Protein AF-A0A968D507-F1 (afdb_monomer_lite)

Sequence (117 aa):
IIIETGDDQNEIKPNEKTTVTLFDVNRQKVEELDLTTNEYGTFSGSFTLPSTGLTGMMQIRNESGNTSFSVEEYKRPRFEVTFQPVKGSFRLNDEVSVSGEAEAYAGANIDNAEVQF

Structure (mmCIF, N/CA/C/O backbone):
data_AF-A0A968D507-F1
#
_entry.id   AF-A0A968D507-F1
#
loop_
_atom_site.group_PDB
_atom_site.id
_atom_site.type_symbol
_atom_site.label_atom_id
_atom_site.label_alt_id
_atom_site.label_comp_id
_atom_site.label_asym_id
_atom_site.label_entity_id
_atom_site.label_seq_id
_atom_site.pdbx_PDB_ins_code
_atom_site.Cartn_x
_atom_site.Cartn_y
_atom_site.Cartn_z
_atom_site.occupancy
_atom_site.B_iso_or_equiv
_atom_site.auth_seq_id
_atom_site.auth_comp_id
_atom_site.auth_asym_id
_atom_site.auth_atom_id
_atom_site.pdbx_PDB_model_num
ATOM 1 N N . ILE A 1 1 ? 1.974 3.026 -18.005 1.00 74.19 1 ILE A N 1
ATOM 2 C CA . ILE A 1 1 ? 2.081 2.891 -19.475 1.00 74.19 1 ILE A CA 1
ATOM 3 C C . ILE A 1 1 ? 3.437 3.448 -19.849 1.00 74.19 1 ILE A C 1
ATOM 5 O O . ILE A 1 1 ? 3.763 4.520 -19.352 1.00 74.19 1 ILE A O 1
ATOM 9 N N . ILE A 1 2 ? 4.231 2.713 -20.619 1.00 77.69 2 ILE A N 1
ATOM 10 C CA . ILE A 1 2 ? 5.516 3.190 -21.122 1.00 77.69 2 ILE A CA 1
ATOM 11 C C . ILE A 1 2 ? 5.276 3.800 -22.499 1.00 77.69 2 ILE A C 1
ATOM 13 O O . ILE A 1 2 ? 4.747 3.143 -23.400 1.00 77.69 2 ILE A O 1
ATOM 17 N N . ILE A 1 3 ? 5.636 5.073 -22.613 1.00 82.12 3 ILE A N 1
ATOM 18 C CA . ILE A 1 3 ? 5.579 5.862 -23.838 1.00 82.12 3 ILE A CA 1
ATOM 19 C C . ILE A 1 3 ? 6.946 6.505 -24.056 1.00 82.12 3 ILE A C 1
ATOM 21 O O . ILE A 1 3 ? 7.604 6.891 -23.089 1.00 82.12 3 ILE A O 1
ATOM 25 N N . GLU A 1 4 ? 7.368 6.618 -25.309 1.00 75.00 4 GLU A N 1
ATOM 26 C CA . GLU A 1 4 ? 8.464 7.508 -25.689 1.00 75.00 4 GLU A CA 1
ATOM 27 C C . GLU A 1 4 ? 7.860 8.831 -26.153 1.00 75.00 4 GLU A C 1
ATOM 29 O O . GLU A 1 4 ? 6.968 8.849 -27.005 1.00 75.00 4 GLU A O 1
ATOM 34 N N . THR A 1 5 ? 8.316 9.930 -25.558 1.00 68.06 5 THR A N 1
ATOM 35 C CA . THR A 1 5 ? 7.871 11.280 -25.905 1.00 68.06 5 THR A CA 1
ATOM 36 C C . THR A 1 5 ? 8.974 11.971 -26.698 1.00 68.06 5 THR A C 1
ATOM 38 O O . THR A 1 5 ? 10.029 12.284 -26.148 1.00 68.06 5 THR A O 1
ATOM 41 N N . GLY A 1 6 ? 8.725 12.189 -27.989 1.00 66.38 6 GLY A N 1
ATOM 42 C CA . GLY A 1 6 ? 9.512 13.075 -28.852 1.00 66.38 6 GLY A CA 1
ATOM 43 C C . GLY A 1 6 ? 8.872 14.463 -28.966 1.00 66.38 6 GLY A C 1
ATOM 44 O O . GLY A 1 6 ? 7.767 14.672 -28.469 1.00 66.38 6 GLY A O 1
ATOM 45 N N . ASP A 1 7 ? 9.543 15.390 -29.660 1.00 68.56 7 ASP A N 1
ATOM 46 C CA . ASP A 1 7 ? 9.127 16.802 -29.769 1.00 68.56 7 ASP A CA 1
ATOM 47 C C . ASP A 1 7 ? 7.689 17.004 -30.304 1.00 68.56 7 ASP A C 1
ATOM 49 O O . ASP A 1 7 ? 7.073 18.008 -29.966 1.00 68.56 7 ASP A O 1
ATOM 53 N N . ASP A 1 8 ? 7.127 16.048 -31.063 1.00 65.56 8 ASP A N 1
ATOM 54 C CA . ASP A 1 8 ? 5.755 16.120 -31.610 1.00 65.56 8 ASP A CA 1
ATOM 55 C C . ASP A 1 8 ? 4.992 14.771 -31.661 1.00 65.56 8 ASP A C 1
ATOM 57 O O . ASP A 1 8 ? 3.900 14.692 -32.231 1.00 65.56 8 ASP A O 1
ATOM 61 N N . GLN A 1 9 ? 5.528 13.676 -31.099 1.00 70.62 9 GLN A N 1
ATOM 62 C CA . GLN A 1 9 ? 4.875 12.354 -31.151 1.00 70.62 9 GLN A CA 1
ATOM 63 C C . GLN A 1 9 ? 5.045 11.561 -29.851 1.00 70.62 9 GLN A C 1
ATOM 65 O O . GLN A 1 9 ? 6.126 11.524 -29.267 1.00 70.62 9 GLN A O 1
ATOM 70 N N . ASN A 1 10 ? 3.961 10.899 -29.429 1.00 79.25 10 ASN A N 1
ATOM 71 C CA . ASN A 1 10 ? 3.968 9.909 -28.354 1.00 79.25 10 ASN A CA 1
ATOM 72 C C . ASN A 1 10 ? 3.820 8.520 -28.972 1.00 79.25 10 ASN A C 1
ATOM 74 O O . ASN A 1 10 ? 2.784 8.227 -29.573 1.00 79.25 10 ASN A O 1
ATOM 78 N N . GLU A 1 11 ? 4.826 7.667 -28.801 1.00 84.88 11 GLU A N 1
ATOM 79 C CA . GLU A 1 11 ? 4.780 6.285 -29.274 1.00 84.88 11 GLU A CA 1
ATOM 80 C C . GLU A 1 11 ? 4.621 5.324 -28.092 1.00 84.88 11 GLU A C 1
ATOM 82 O O . GLU A 1 11 ? 5.334 5.413 -27.089 1.00 84.88 11 GLU A O 1
ATOM 87 N N . ILE A 1 12 ? 3.669 4.395 -28.202 1.00 88.06 12 ILE A N 1
ATOM 88 C CA . ILE A 1 12 ? 3.517 3.293 -27.247 1.00 88.06 12 ILE A CA 1
ATOM 89 C C . ILE A 1 12 ? 4.708 2.347 -27.418 1.00 88.06 12 ILE A C 1
ATOM 91 O O . ILE A 1 12 ? 5.057 2.002 -28.544 1.00 88.06 12 ILE A O 1
ATOM 95 N N . LYS A 1 13 ? 5.295 1.878 -26.311 1.00 87.81 13 LYS A N 1
ATOM 96 C CA . LYS A 1 13 ? 6.394 0.900 -26.333 1.00 87.81 13 LYS A CA 1
ATOM 97 C C . LYS A 1 13 ? 5.908 -0.508 -25.979 1.00 87.81 13 LYS A C 1
ATOM 99 O O . LYS A 1 13 ? 5.889 -0.849 -24.793 1.00 87.81 13 LYS A O 1
ATOM 104 N N . PRO A 1 14 ? 5.480 -1.327 -26.958 1.00 91.50 14 PRO A N 1
ATOM 105 C CA . PRO A 1 14 ? 5.154 -2.730 -26.732 1.00 91.50 14 PRO A CA 1
ATOM 106 C C . PRO A 1 14 ? 6.411 -3.605 -26.644 1.00 91.50 14 PRO A C 1
ATOM 108 O O . PRO A 1 14 ? 7.412 -3.320 -27.296 1.00 91.50 14 PRO A O 1
ATOM 111 N N . ASN A 1 15 ? 6.338 -4.707 -25.890 1.00 92.75 15 ASN A N 1
ATOM 112 C CA . ASN A 1 15 ? 7.435 -5.665 -25.679 1.00 92.75 15 ASN A CA 1
ATOM 113 C C . ASN A 1 15 ? 8.726 -5.055 -25.097 1.00 92.75 15 ASN A C 1
ATOM 115 O O . ASN A 1 15 ? 9.810 -5.619 -25.245 1.00 92.75 15 ASN A O 1
ATOM 119 N N . GLU A 1 16 ? 8.601 -3.925 -24.408 1.00 93.25 16 GLU A N 1
ATOM 120 C CA . GLU A 1 16 ? 9.699 -3.227 -23.753 1.00 93.25 16 GLU A CA 1
ATOM 121 C C . GLU A 1 16 ? 9.961 -3.846 -22.384 1.00 93.25 16 GLU A C 1
ATOM 123 O O . GLU A 1 16 ? 9.026 -4.093 -21.612 1.00 93.25 16 GLU A O 1
ATOM 128 N N . LYS A 1 17 ? 11.234 -4.092 -22.069 1.00 95.56 17 LYS A N 1
ATOM 129 C CA . LYS A 1 17 ? 11.631 -4.590 -20.750 1.00 95.56 17 LYS A CA 1
ATOM 130 C C . LYS A 1 17 ? 11.668 -3.438 -19.759 1.00 95.56 17 LYS A C 1
ATOM 132 O O . LYS A 1 17 ? 12.173 -2.366 -20.059 1.00 95.56 17 LYS A O 1
ATOM 137 N N . THR A 1 18 ? 11.166 -3.665 -18.555 1.00 95.38 18 THR A N 1
ATOM 138 C CA . THR A 1 18 ? 11.223 -2.671 -17.484 1.00 95.38 18 THR A CA 1
ATOM 139 C C . THR A 1 18 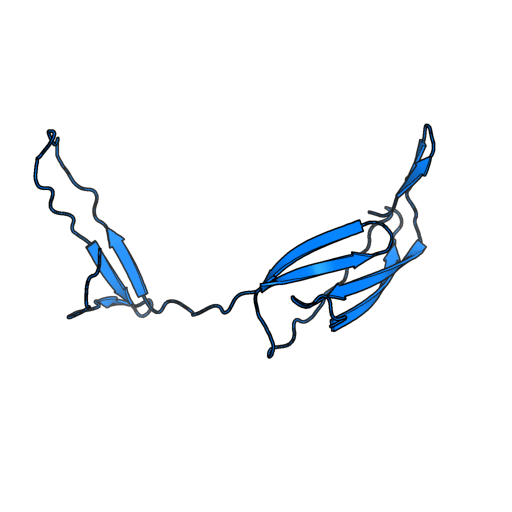? 11.439 -3.356 -16.146 1.00 95.38 18 THR A C 1
ATOM 141 O O . THR A 1 18 ? 10.818 -4.382 -15.868 1.00 95.38 18 THR A O 1
ATOM 144 N N . THR A 1 19 ? 12.297 -2.779 -15.311 1.00 97.75 19 THR A N 1
ATOM 145 C CA . THR A 1 19 ? 12.482 -3.223 -13.929 1.00 97.75 19 THR A CA 1
ATOM 146 C C . THR A 1 19 ? 11.703 -2.292 -13.010 1.00 97.75 19 THR A C 1
ATOM 148 O O . THR A 1 19 ? 11.924 -1.078 -12.984 1.00 97.75 19 THR A O 1
ATOM 151 N N . VAL A 1 20 ? 10.762 -2.862 -12.262 1.00 97.94 20 VAL A N 1
ATOM 152 C CA . VAL A 1 20 ? 9.956 -2.149 -11.271 1.00 97.94 20 VAL A CA 1
ATOM 153 C C . VAL A 1 20 ? 10.484 -2.499 -9.889 1.00 97.94 20 VAL A C 1
ATOM 155 O O . VAL A 1 20 ? 10.540 -3.669 -9.523 1.00 97.94 20 VAL A O 1
ATOM 158 N N . THR A 1 21 ? 10.850 -1.495 -9.102 1.00 98.19 21 THR A N 1
ATOM 159 C CA . THR A 1 21 ? 11.449 -1.670 -7.777 1.00 98.19 21 THR A CA 1
ATOM 160 C C . THR A 1 21 ? 10.550 -1.088 -6.694 1.00 98.19 21 THR A C 1
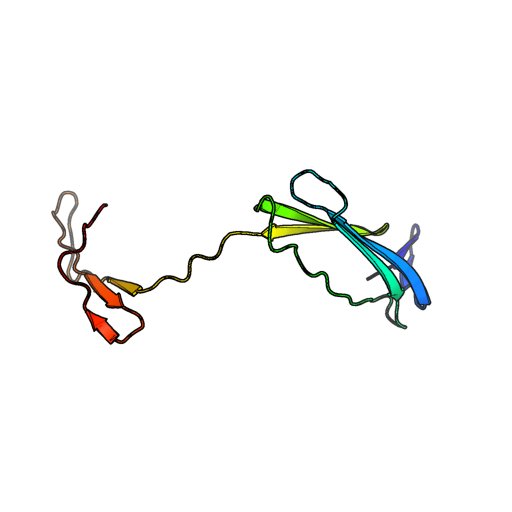ATOM 162 O O . THR A 1 21 ? 10.081 0.049 -6.806 1.00 98.19 21 THR A O 1
ATOM 165 N N . LEU A 1 22 ? 10.347 -1.858 -5.626 1.00 98.00 22 LEU A N 1
ATOM 166 C CA . LEU A 1 22 ? 9.726 -1.414 -4.384 1.00 98.00 22 LEU A CA 1
ATOM 167 C C . LEU A 1 22 ? 10.803 -0.912 -3.413 1.00 98.00 22 LEU A C 1
ATOM 169 O O . LEU A 1 22 ? 11.776 -1.612 -3.128 1.00 98.00 22 LEU A O 1
ATOM 173 N N . PHE A 1 23 ? 10.587 0.278 -2.864 1.00 97.19 23 PHE A N 1
ATOM 174 C CA . PHE A 1 23 ? 11.412 0.891 -1.833 1.00 97.19 23 PHE A CA 1
ATOM 175 C C . PHE A 1 23 ? 10.618 1.099 -0.543 1.00 97.19 23 PHE A C 1
ATOM 177 O O . PHE A 1 23 ? 9.466 1.543 -0.580 1.00 97.19 23 PHE A O 1
ATOM 184 N N . ASP A 1 24 ? 11.255 0.817 0.593 1.00 96.25 24 ASP A N 1
ATOM 185 C CA . ASP A 1 24 ? 10.689 1.065 1.918 1.00 96.25 24 ASP A CA 1
ATOM 186 C C . ASP A 1 24 ? 10.754 2.553 2.317 1.00 96.25 24 ASP A C 1
ATOM 188 O O . ASP A 1 24 ? 11.214 3.419 1.565 1.00 96.25 24 ASP A O 1
ATOM 192 N N . VAL A 1 25 ? 10.321 2.850 3.545 1.00 95.38 25 VAL A N 1
ATOM 193 C CA . VAL A 1 25 ? 10.317 4.208 4.116 1.00 95.38 25 VAL A CA 1
ATOM 194 C C . VAL A 1 25 ? 11.709 4.849 4.199 1.00 95.38 25 VAL A C 1
ATOM 196 O O . VAL A 1 25 ? 11.834 6.072 4.161 1.00 95.38 25 VAL A O 1
ATOM 199 N N . ASN A 1 26 ? 12.764 4.035 4.280 1.00 96.06 26 ASN A N 1
ATOM 200 C CA . ASN A 1 26 ? 14.158 4.470 4.324 1.00 96.06 26 ASN A CA 1
ATOM 201 C C . ASN A 1 26 ? 14.783 4.549 2.924 1.00 96.06 26 ASN A C 1
ATOM 203 O O . ASN A 1 26 ? 15.988 4.780 2.801 1.00 96.06 26 ASN A O 1
ATOM 207 N N . ARG A 1 27 ? 13.979 4.377 1.864 1.00 95.25 27 ARG A N 1
ATOM 208 C CA . ARG A 1 27 ? 14.419 4.294 0.463 1.00 95.25 27 ARG A CA 1
ATOM 209 C C . ARG A 1 27 ? 15.345 3.103 0.198 1.00 95.25 27 ARG A C 1
ATOM 211 O O . ARG A 1 27 ? 16.151 3.145 -0.731 1.00 95.25 27 ARG A O 1
ATOM 218 N N . GLN A 1 28 ? 15.242 2.048 0.999 1.00 95.75 28 GLN A N 1
ATOM 219 C CA . GLN A 1 28 ? 15.963 0.799 0.788 1.00 95.75 28 GLN A CA 1
ATOM 220 C C . GLN A 1 28 ? 15.170 -0.092 -0.165 1.00 95.75 28 GLN A C 1
ATOM 222 O O . GLN A 1 28 ? 13.945 -0.170 -0.079 1.00 95.75 28 GLN A O 1
ATOM 227 N N . LYS A 1 29 ? 15.869 -0.753 -1.094 1.00 96.19 29 LYS A N 1
ATOM 228 C CA . LYS A 1 29 ? 15.252 -1.702 -2.026 1.00 96.19 29 LYS A CA 1
ATOM 229 C C . LYS A 1 29 ? 14.708 -2.898 -1.243 1.00 96.19 29 LYS A C 1
ATOM 231 O O . LYS A 1 29 ? 15.481 -3.587 -0.582 1.00 96.19 29 LYS A O 1
ATOM 236 N N . VAL A 1 30 ? 13.405 -3.142 -1.358 1.00 95.69 30 VAL A N 1
ATOM 237 C CA . VAL A 1 30 ? 12.719 -4.294 -0.754 1.00 95.69 30 VAL A CA 1
ATOM 238 C C . VAL A 1 30 ? 12.690 -5.458 -1.737 1.00 95.69 30 VAL A C 1
ATOM 240 O O . VAL A 1 30 ? 13.111 -6.560 -1.405 1.00 95.69 30 VAL A O 1
ATOM 243 N N . GLU A 1 31 ? 12.219 -5.203 -2.957 1.00 96.44 31 GLU A N 1
ATOM 244 C CA . GLU A 1 31 ? 12.017 -6.213 -3.997 1.00 96.44 31 GLU A CA 1
ATOM 245 C C . GLU A 1 31 ? 12.052 -5.546 -5.382 1.00 96.44 31 GLU A C 1
ATOM 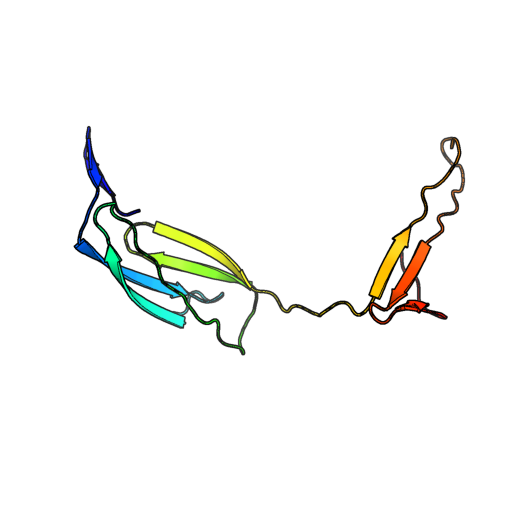247 O O . GLU A 1 31 ? 11.799 -4.343 -5.509 1.00 96.44 31 GLU A O 1
ATOM 252 N N . GLU A 1 32 ? 12.374 -6.311 -6.425 1.00 97.50 32 GLU A N 1
ATOM 253 C CA . GLU A 1 32 ? 12.309 -5.866 -7.819 1.00 97.50 32 GLU A CA 1
ATOM 254 C C . GLU A 1 32 ? 11.659 -6.923 -8.712 1.00 97.50 32 GLU A C 1
ATOM 256 O O . GLU A 1 32 ? 11.777 -8.120 -8.457 1.00 97.50 32 GLU A O 1
ATOM 261 N N . LEU A 1 33 ? 10.973 -6.465 -9.757 1.00 97.88 33 LEU A N 1
ATOM 262 C CA . LEU A 1 33 ? 10.325 -7.300 -10.758 1.00 97.88 33 LEU A CA 1
ATOM 263 C C . LEU A 1 33 ? 10.769 -6.864 -12.149 1.00 97.88 33 LEU A C 1
ATOM 265 O O . LEU A 1 33 ? 10.561 -5.711 -12.532 1.00 97.88 33 LEU A O 1
ATOM 269 N N . ASP A 1 34 ? 11.304 -7.806 -12.918 1.00 97.81 34 ASP A N 1
ATOM 270 C CA . ASP A 1 34 ? 11.547 -7.623 -14.344 1.00 97.81 34 ASP A CA 1
ATOM 271 C C . ASP A 1 34 ? 10.278 -7.985 -15.120 1.00 97.81 34 ASP A C 1
ATOM 273 O O . ASP A 1 34 ? 9.814 -9.128 -15.103 1.00 97.81 34 ASP A O 1
ATOM 277 N N . LEU A 1 35 ? 9.698 -6.994 -15.791 1.00 96.69 35 LEU A N 1
ATOM 278 C CA . LEU A 1 35 ? 8.444 -7.104 -16.526 1.00 96.69 35 LEU A CA 1
ATOM 279 C C . LEU A 1 35 ? 8.643 -6.736 -17.997 1.00 96.69 35 LEU A C 1
ATOM 281 O O . LEU A 1 35 ? 9.651 -6.157 -18.403 1.00 96.69 35 LEU A O 1
ATOM 285 N N . THR A 1 36 ? 7.660 -7.086 -18.818 1.00 96.44 36 THR A N 1
ATOM 286 C CA . THR A 1 36 ? 7.623 -6.730 -20.239 1.00 96.44 36 THR A CA 1
ATOM 287 C C . THR A 1 36 ? 6.264 -6.131 -20.570 1.00 96.44 36 THR A C 1
ATOM 289 O O . THR A 1 36 ? 5.237 -6.648 -20.122 1.00 96.44 36 THR A O 1
ATOM 292 N N . THR A 1 37 ? 6.243 -5.022 -21.307 1.00 95.44 37 THR A N 1
ATOM 293 C CA . THR A 1 37 ? 4.990 -4.369 -21.699 1.00 95.44 37 THR A CA 1
ATOM 294 C C . THR A 1 37 ? 4.219 -5.182 -22.738 1.00 95.44 37 THR A C 1
ATOM 296 O O . THR A 1 37 ? 4.798 -5.816 -23.619 1.00 95.44 37 THR A O 1
ATOM 299 N N . ASN A 1 38 ? 2.890 -5.132 -22.668 1.00 93.56 38 ASN A N 1
ATOM 300 C CA . ASN A 1 38 ? 2.011 -5.681 -23.699 1.00 93.56 38 ASN A CA 1
ATOM 301 C C . ASN A 1 38 ? 1.903 -4.751 -24.923 1.00 93.56 38 ASN A C 1
ATOM 303 O O . ASN A 1 38 ? 2.513 -3.685 -24.968 1.00 93.56 38 ASN A O 1
ATOM 307 N N . GLU A 1 39 ? 1.068 -5.127 -25.894 1.00 92.25 39 GLU A N 1
ATOM 308 C CA . GLU A 1 39 ? 0.818 -4.376 -27.139 1.00 92.25 39 GLU A CA 1
ATOM 309 C C . GLU A 1 39 ? 0.355 -2.922 -26.921 1.00 92.25 39 GLU A C 1
ATOM 311 O O . GLU A 1 39 ? 0.475 -2.091 -27.816 1.00 92.25 39 GLU A O 1
ATOM 316 N N . TYR A 1 40 ? -0.122 -2.593 -25.717 1.00 90.81 40 TYR A N 1
ATOM 317 C CA . TYR A 1 40 ? -0.580 -1.260 -25.324 1.00 90.81 40 TYR A CA 1
ATOM 318 C C . TYR A 1 40 ? 0.424 -0.514 -24.426 1.00 90.81 40 TYR A C 1
ATOM 320 O O . TYR A 1 40 ? 0.076 0.496 -23.814 1.00 90.81 40 TYR A O 1
ATOM 328 N N . GLY A 1 41 ? 1.662 -1.007 -24.289 1.00 90.12 41 GLY A N 1
ATOM 329 C CA . GLY A 1 41 ? 2.693 -0.378 -23.453 1.00 90.12 41 GLY A CA 1
ATOM 330 C C . GLY A 1 41 ? 2.413 -0.490 -21.953 1.00 90.12 41 GLY A C 1
ATOM 331 O O . GLY A 1 41 ? 2.923 0.297 -21.153 1.00 90.12 41 GLY A O 1
ATOM 332 N N . THR A 1 42 ? 1.562 -1.429 -21.539 1.00 92.69 42 THR A N 1
ATOM 333 C CA . THR A 1 42 ? 1.180 -1.621 -20.132 1.00 92.69 42 THR A CA 1
ATOM 334 C C . THR A 1 42 ? 1.799 -2.892 -19.565 1.00 92.69 42 THR A C 1
ATOM 336 O O . THR A 1 42 ? 2.060 -3.839 -20.298 1.00 92.69 42 THR A O 1
ATOM 339 N N . PHE A 1 43 ? 2.033 -2.915 -18.258 1.00 94.75 43 PHE A N 1
ATOM 340 C CA . PHE A 1 43 ? 2.513 -4.080 -17.522 1.00 94.75 43 PHE A CA 1
ATOM 341 C C . PHE A 1 43 ? 1.744 -4.184 -16.204 1.00 94.75 43 PHE A C 1
ATOM 343 O O . PHE A 1 43 ? 1.177 -3.200 -15.723 1.00 94.75 43 PHE A O 1
ATOM 350 N N . SER A 1 44 ? 1.745 -5.370 -15.607 1.00 95.19 44 SER A N 1
ATOM 351 C CA . SER A 1 44 ? 1.140 -5.630 -14.303 1.00 95.19 44 SER A CA 1
ATOM 352 C C . SER A 1 44 ? 2.048 -6.537 -13.487 1.00 95.19 44 SER A C 1
ATOM 354 O O . SER A 1 44 ? 2.638 -7.466 -14.033 1.00 95.19 44 SER A O 1
ATOM 356 N N . GLY A 1 45 ? 2.118 -6.290 -12.186 1.00 94.12 45 GLY A N 1
ATOM 357 C CA . GLY A 1 45 ? 2.872 -7.092 -11.232 1.00 94.12 45 GLY A CA 1
ATOM 358 C C . GLY A 1 45 ? 2.336 -6.878 -9.822 1.00 94.12 45 GLY A C 1
ATOM 359 O O . GLY A 1 45 ? 1.455 -6.043 -9.603 1.00 94.12 45 GLY A O 1
ATOM 360 N N . SER A 1 46 ? 2.864 -7.634 -8.868 1.00 96.50 46 SER A N 1
ATOM 361 C CA . SER A 1 46 ? 2.459 -7.571 -7.466 1.00 96.50 46 SER A CA 1
ATOM 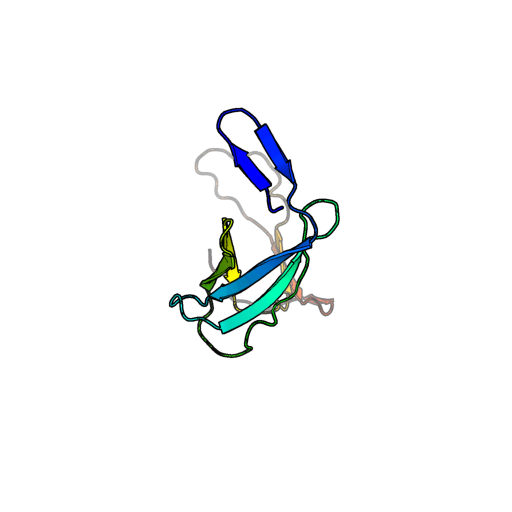362 C C . SER A 1 46 ? 3.675 -7.711 -6.568 1.00 96.50 46 SER A C 1
ATOM 364 O O . SER A 1 46 ? 4.476 -8.617 -6.774 1.00 96.50 46 SER A O 1
ATOM 366 N N . PHE A 1 47 ? 3.757 -6.864 -5.549 1.00 95.88 47 PHE A N 1
ATOM 367 C CA . PHE A 1 47 ? 4.743 -6.975 -4.480 1.00 95.88 47 PHE A CA 1
ATOM 368 C C . PHE A 1 47 ? 4.071 -7.507 -3.221 1.00 95.88 47 PHE A C 1
ATOM 370 O O . PHE A 1 47 ? 2.926 -7.144 -2.933 1.00 95.88 47 PHE A O 1
ATOM 377 N N . THR A 1 48 ? 4.787 -8.323 -2.453 1.00 92.94 48 THR A N 1
ATOM 378 C CA . THR A 1 48 ? 4.344 -8.705 -1.107 1.00 92.94 48 THR A CA 1
ATOM 379 C C . THR A 1 48 ? 5.134 -7.896 -0.096 1.00 92.94 48 THR A C 1
ATOM 381 O O . THR A 1 48 ? 6.346 -8.050 0.022 1.00 92.94 48 THR A O 1
ATOM 384 N N . LEU A 1 49 ? 4.451 -7.019 0.640 1.00 91.94 49 LEU A N 1
ATOM 385 C CA . LEU A 1 49 ? 5.109 -6.233 1.678 1.00 91.94 49 LEU A CA 1
ATOM 386 C C . LEU A 1 49 ? 5.612 -7.155 2.801 1.00 91.94 49 LEU A C 1
ATOM 388 O O . LEU A 1 49 ? 4.872 -8.049 3.226 1.00 91.94 49 LEU A O 1
ATOM 392 N N . PRO A 1 50 ? 6.837 -6.943 3.315 1.00 86.00 50 PRO A N 1
ATOM 393 C CA . PRO A 1 50 ? 7.331 -7.701 4.453 1.00 86.00 50 PRO A CA 1
ATOM 394 C C . PRO A 1 50 ? 6.446 -7.452 5.682 1.00 86.00 50 PRO A C 1
ATOM 396 O O . PRO A 1 50 ? 6.044 -6.325 5.962 1.00 86.00 50 PRO A O 1
ATOM 399 N N . SER A 1 51 ? 6.165 -8.508 6.451 1.00 84.56 51 SER A N 1
ATOM 400 C CA . SER A 1 51 ? 5.320 -8.441 7.657 1.00 84.56 51 SER A CA 1
ATOM 401 C C . SER A 1 51 ? 6.023 -7.834 8.878 1.00 84.56 51 SER A C 1
ATOM 403 O O . SER A 1 51 ? 5.449 -7.777 9.961 1.00 84.56 51 SER A O 1
ATOM 405 N N . THR A 1 52 ? 7.285 -7.439 8.728 1.00 82.69 52 THR A N 1
ATOM 406 C CA . THR A 1 52 ? 8.124 -6.828 9.762 1.00 82.69 52 THR A CA 1
ATOM 407 C C . THR A 1 52 ? 8.862 -5.643 9.160 1.00 82.69 52 THR A C 1
ATOM 409 O O . THR A 1 52 ? 9.313 -5.730 8.020 1.00 82.69 52 THR A O 1
ATOM 412 N N . GLY A 1 53 ? 9.060 -4.580 9.935 1.00 83.56 53 GLY A N 1
ATOM 413 C CA . GLY A 1 53 ? 9.776 -3.387 9.490 1.00 83.56 53 GLY A CA 1
ATOM 414 C C . GLY A 1 53 ? 9.010 -2.117 9.827 1.00 83.56 53 GLY A C 1
ATOM 415 O O . GLY A 1 53 ? 8.024 -2.150 10.560 1.00 83.56 53 GLY A O 1
ATOM 416 N N . LEU A 1 54 ? 9.488 -0.989 9.311 1.00 90.31 54 LEU A N 1
ATOM 417 C CA . LEU A 1 54 ? 8.830 0.296 9.511 1.00 90.31 54 LEU A CA 1
ATOM 418 C C . LEU A 1 54 ? 7.645 0.447 8.553 1.00 90.31 54 LEU A C 1
ATOM 420 O O . LEU A 1 54 ? 7.783 0.302 7.338 1.00 90.31 54 LEU A O 1
ATOM 424 N N . THR A 1 55 ? 6.493 0.796 9.115 1.00 93.62 55 THR A N 1
ATOM 425 C CA . THR A 1 55 ? 5.329 1.285 8.375 1.00 93.62 55 THR A CA 1
ATOM 426 C C . THR A 1 55 ? 5.505 2.764 8.030 1.00 93.62 55 THR A C 1
ATOM 428 O O . THR A 1 55 ? 6.179 3.505 8.747 1.00 93.62 55 THR A O 1
ATOM 431 N N . GLY A 1 56 ? 4.890 3.214 6.943 1.00 94.56 56 GLY A N 1
ATOM 432 C CA . GLY A 1 56 ? 4.926 4.602 6.497 1.00 94.56 56 GLY A CA 1
ATOM 433 C C . GLY A 1 56 ? 4.842 4.727 4.979 1.00 94.56 56 GLY A C 1
ATOM 434 O O . GLY A 1 56 ? 4.367 3.827 4.289 1.00 94.56 56 GLY A O 1
ATOM 435 N N . MET A 1 57 ? 5.306 5.864 4.462 1.00 97.38 57 MET A N 1
ATOM 436 C CA . MET A 1 57 ? 5.325 6.171 3.031 1.00 97.38 57 MET A CA 1
ATOM 437 C C . MET A 1 57 ? 6.366 5.306 2.301 1.00 97.38 57 MET A C 1
ATOM 439 O O . MET A 1 57 ? 7.566 5.511 2.465 1.00 97.38 57 MET A O 1
ATOM 443 N N . MET A 1 58 ? 5.904 4.377 1.468 1.00 97.56 58 MET A N 1
ATOM 444 C CA . MET A 1 58 ? 6.722 3.552 0.573 1.00 97.56 58 MET A CA 1
ATOM 445 C C . MET A 1 58 ? 6.604 4.035 -0.878 1.00 97.56 58 MET A C 1
ATOM 447 O O . MET A 1 58 ? 5.744 4.860 -1.210 1.00 97.56 58 MET A O 1
ATOM 451 N N . GLN A 1 59 ? 7.482 3.549 -1.759 1.00 97.75 59 GLN A N 1
ATOM 452 C CA . GLN A 1 59 ? 7.521 3.970 -3.162 1.00 97.75 59 GLN A CA 1
ATOM 453 C C . GLN A 1 59 ? 7.729 2.789 -4.111 1.00 97.75 59 GLN A C 1
ATOM 455 O O . GLN A 1 59 ? 8.606 1.961 -3.898 1.00 97.75 59 GLN A O 1
ATOM 460 N N . ILE A 1 60 ? 6.971 2.761 -5.206 1.00 97.94 60 ILE A N 1
ATOM 461 C CA . ILE A 1 60 ? 7.247 1.925 -6.380 1.00 97.94 60 ILE A CA 1
ATOM 462 C C . ILE A 1 60 ? 7.820 2.822 -7.476 1.00 97.94 60 ILE A C 1
ATOM 464 O O . ILE A 1 60 ? 7.312 3.921 -7.715 1.00 97.94 60 ILE A O 1
ATOM 468 N N . ARG A 1 61 ? 8.880 2.371 -8.148 1.00 96.56 61 ARG A N 1
ATOM 469 C CA . ARG A 1 61 ? 9.551 3.122 -9.216 1.00 96.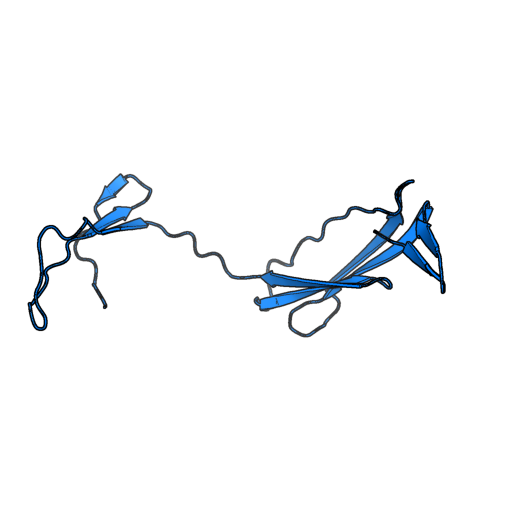56 61 ARG A CA 1
ATOM 470 C C . ARG A 1 61 ? 9.986 2.208 -10.354 1.00 96.56 61 ARG A C 1
ATOM 472 O O . ARG A 1 61 ? 10.416 1.089 -10.110 1.00 96.56 61 ARG A O 1
ATOM 479 N N . ASN A 1 62 ? 9.941 2.729 -11.572 1.00 94.94 62 ASN A N 1
ATOM 480 C CA . ASN A 1 62 ? 10.705 2.230 -12.709 1.00 94.94 62 ASN A CA 1
ATOM 481 C C . ASN A 1 62 ? 11.399 3.410 -13.417 1.00 94.94 62 ASN A C 1
ATOM 483 O O . ASN A 1 62 ? 11.362 4.547 -12.940 1.00 94.94 62 ASN A O 1
ATOM 487 N N . GLU A 1 63 ? 12.033 3.155 -14.556 1.00 90.38 63 GLU A N 1
ATOM 488 C CA . GLU A 1 63 ? 12.720 4.186 -15.348 1.00 90.38 63 GLU A CA 1
ATOM 489 C C . GLU A 1 63 ? 11.772 5.273 -15.880 1.00 90.38 63 GLU A C 1
ATOM 491 O O . GLU A 1 63 ? 12.173 6.421 -16.050 1.00 90.38 63 GLU A O 1
ATOM 496 N N . SER A 1 64 ? 10.499 4.933 -16.097 1.00 89.06 64 SER A N 1
ATOM 497 C CA . SER A 1 64 ? 9.490 5.842 -16.651 1.00 89.06 64 SER A CA 1
ATOM 498 C C . SER A 1 64 ? 8.747 6.669 -15.596 1.00 89.06 64 SER A C 1
ATOM 500 O O . SER A 1 64 ? 8.000 7.576 -15.956 1.00 89.06 64 SER A O 1
ATOM 502 N N . GLY A 1 65 ? 8.889 6.366 -14.300 1.00 92.00 65 GLY A N 1
ATOM 503 C CA . GLY A 1 65 ? 8.174 7.096 -13.257 1.00 92.00 65 GLY A CA 1
ATOM 504 C C . GLY A 1 65 ? 8.159 6.429 -11.886 1.00 92.00 65 GLY A C 1
ATOM 505 O O . GLY A 1 65 ? 8.794 5.408 -11.632 1.00 92.00 65 GLY A O 1
ATOM 506 N N . ASN A 1 66 ? 7.425 7.041 -10.959 1.00 95.25 66 ASN A N 1
ATOM 507 C CA . ASN A 1 66 ? 7.253 6.522 -9.608 1.00 95.25 66 ASN A CA 1
ATOM 508 C C . ASN A 1 66 ? 5.874 6.864 -9.039 1.00 95.25 66 ASN A C 1
ATOM 510 O O . ASN A 1 66 ? 5.218 7.799 -9.490 1.00 95.25 66 ASN A O 1
ATOM 514 N N . THR A 1 67 ? 5.462 6.102 -8.031 1.00 97.00 67 THR A N 1
ATOM 515 C CA . THR A 1 67 ? 4.276 6.372 -7.221 1.00 97.00 67 THR A CA 1
ATOM 516 C C . THR A 1 67 ? 4.549 6.009 -5.769 1.00 97.00 67 THR A C 1
ATOM 518 O O . THR A 1 67 ? 5.325 5.093 -5.484 1.00 97.00 67 THR A O 1
ATOM 521 N N . SER A 1 68 ? 3.914 6.723 -4.848 1.00 97.44 68 SER A N 1
ATOM 522 C CA . SER A 1 68 ? 4.072 6.522 -3.412 1.00 97.44 68 SER A CA 1
ATOM 523 C C . SER A 1 68 ? 2.749 6.097 -2.786 1.00 97.44 68 SER A C 1
ATOM 525 O O . SER A 1 68 ? 1.684 6.553 -3.195 1.00 97.44 68 SER A O 1
ATOM 527 N N . PHE A 1 69 ? 2.819 5.224 -1.785 1.00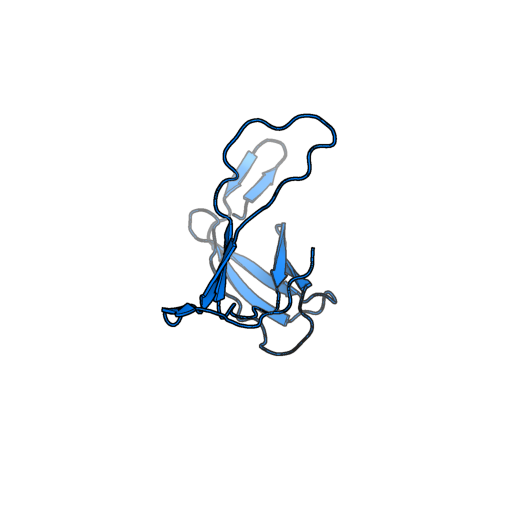 97.00 69 PHE A N 1
ATOM 528 C CA . PHE A 1 69 ? 1.664 4.725 -1.038 1.00 97.00 69 PHE A CA 1
ATOM 529 C C . PHE A 1 69 ? 2.013 4.538 0.445 1.00 97.00 69 PHE A C 1
ATOM 531 O O . PHE A 1 69 ? 3.169 4.281 0.783 1.00 97.00 69 PHE A O 1
ATOM 538 N N . SER A 1 70 ? 1.035 4.705 1.334 1.00 95.56 70 SER A N 1
ATOM 539 C CA . SER A 1 70 ? 1.233 4.521 2.776 1.00 95.56 70 SER A CA 1
ATOM 540 C C . SER A 1 70 ? 0.933 3.087 3.187 1.00 95.56 70 SER A C 1
ATOM 542 O O . SER A 1 70 ? -0.060 2.499 2.760 1.00 95.56 70 SER A O 1
ATOM 544 N N . VAL A 1 71 ? 1.786 2.546 4.047 1.00 93.94 71 VAL A N 1
ATOM 545 C CA . VAL A 1 71 ? 1.595 1.266 4.728 1.00 93.94 71 VAL A CA 1
ATOM 546 C C . VAL A 1 71 ? 1.426 1.565 6.204 1.00 93.94 71 VAL A C 1
ATOM 548 O O . VAL A 1 71 ? 2.260 2.262 6.772 1.00 93.94 71 VAL A O 1
ATOM 551 N N . GLU A 1 72 ? 0.371 1.052 6.824 1.00 90.50 72 GLU A N 1
ATOM 552 C CA . GLU A 1 72 ? 0.025 1.328 8.219 1.00 90.50 72 GLU A CA 1
ATOM 553 C C . GLU A 1 72 ? -0.382 0.037 8.935 1.00 90.50 72 GLU A C 1
ATOM 555 O O . GLU A 1 72 ? -0.861 -0.915 8.312 1.00 90.50 72 GLU A O 1
ATOM 560 N N . GLU A 1 73 ? -0.212 0.001 10.257 1.00 84.25 73 GLU A N 1
ATOM 561 C CA . GLU A 1 73 ? -0.715 -1.106 11.066 1.00 84.25 73 GLU A CA 1
ATOM 562 C C . GLU A 1 73 ? -2.236 -1.014 11.201 1.00 84.25 73 GLU A C 1
ATOM 564 O O . GLU A 1 73 ? -2.779 -0.165 11.912 1.00 84.25 73 GLU A O 1
ATOM 569 N N . TYR A 1 74 ? -2.943 -1.937 10.555 1.00 80.56 74 TYR A N 1
ATOM 570 C CA . TYR A 1 74 ? -4.379 -2.052 10.744 1.00 80.56 74 TYR A CA 1
ATOM 571 C C . TYR A 1 74 ? -4.691 -2.718 12.088 1.00 80.56 74 TYR A C 1
ATOM 573 O O . TYR A 1 74 ? -4.634 -3.942 12.239 1.00 80.56 74 TYR A O 1
ATOM 581 N N . LYS A 1 75 ? -5.101 -1.914 13.069 1.00 77.12 75 LYS A N 1
ATOM 582 C CA . LYS A 1 75 ? -5.821 -2.427 14.237 1.00 77.12 75 LYS A CA 1
ATOM 583 C C . LYS A 1 75 ? -7.271 -2.625 13.840 1.00 77.12 75 LYS A C 1
ATOM 585 O O . LYS A 1 75 ? -8.000 -1.650 13.700 1.00 77.12 75 LYS A O 1
ATOM 590 N N . ARG A 1 76 ? -7.694 -3.883 13.687 1.00 80.44 76 ARG A N 1
ATOM 591 C CA . ARG A 1 76 ? -9.106 -4.216 13.468 1.00 80.44 76 ARG A CA 1
ATOM 592 C C . ARG A 1 76 ? -9.931 -3.624 14.617 1.00 80.44 76 ARG A C 1
ATOM 594 O O . ARG A 1 76 ? -9.774 -4.106 15.746 1.00 80.44 76 ARG A O 1
ATOM 601 N N . PRO A 1 77 ? -10.783 -2.607 14.371 1.00 80.94 77 PRO A N 1
ATOM 602 C CA . PRO A 1 77 ? -11.673 -2.111 15.403 1.00 80.94 77 PRO A CA 1
ATOM 603 C C . PRO A 1 77 ? -12.547 -3.272 15.865 1.00 80.94 77 PRO A C 1
ATOM 605 O O . PRO A 1 77 ? -12.867 -4.179 15.094 1.00 80.94 77 PRO A O 1
ATOM 608 N N . ARG A 1 78 ? -12.863 -3.303 17.153 1.00 88.44 78 ARG A N 1
ATOM 609 C CA . ARG A 1 78 ? -13.697 -4.367 17.732 1.00 88.44 78 ARG A CA 1
ATOM 610 C C . ARG A 1 78 ? -15.136 -3.910 17.934 1.00 88.44 78 ARG A C 1
ATOM 612 O O . ARG A 1 78 ? -15.955 -4.711 18.374 1.00 88.44 78 ARG A O 1
ATOM 619 N N . PHE A 1 79 ? -15.404 -2.645 17.637 1.00 91.88 79 PHE A N 1
ATOM 620 C CA . PHE A 1 79 ? -16.647 -1.958 17.906 1.00 91.88 79 PHE A CA 1
ATOM 621 C C . PHE A 1 79 ? -16.789 -0.736 17.014 1.00 91.88 79 PHE A C 1
ATOM 623 O O . PHE A 1 79 ? -15.799 -0.233 16.476 1.00 91.88 79 PHE A O 1
ATOM 630 N N . GLU A 1 80 ? -18.015 -0.258 16.909 1.00 91.31 80 GLU A N 1
ATOM 631 C CA . GLU A 1 80 ? -18.365 1.009 16.294 1.00 91.31 80 GLU A CA 1
ATOM 632 C C . GLU A 1 80 ? -19.064 1.912 17.305 1.00 91.31 80 GLU A C 1
ATOM 634 O O . GLU A 1 80 ? -19.656 1.440 18.275 1.00 91.31 80 GLU A O 1
ATOM 639 N N . VAL A 1 81 ? -18.952 3.222 17.084 1.00 92.50 81 VAL A N 1
ATOM 640 C CA . VAL A 1 81 ? -19.660 4.240 17.860 1.00 92.50 81 VAL A CA 1
ATOM 641 C C . VAL A 1 81 ? -20.508 5.041 16.894 1.00 92.50 81 VAL A C 1
ATOM 643 O O . VAL A 1 81 ? -19.999 5.562 15.900 1.00 92.50 81 VAL A O 1
ATOM 646 N N . THR A 1 82 ? -21.794 5.152 17.189 1.00 92.62 82 THR A N 1
ATOM 647 C CA . THR A 1 82 ? -22.727 5.976 16.425 1.00 92.62 82 THR A CA 1
ATOM 648 C C . THR A 1 82 ? -23.295 7.060 17.324 1.00 92.62 82 THR A C 1
ATOM 650 O O . THR A 1 82 ? -23.564 6.826 18.496 1.00 92.62 82 THR A O 1
ATOM 653 N N . PHE A 1 83 ? -23.458 8.267 16.788 1.00 92.12 83 PHE A N 1
ATOM 654 C CA . PHE A 1 83 ? -24.088 9.372 17.505 1.00 92.12 83 PHE A CA 1
ATOM 655 C C . PHE A 1 83 ? -25.494 9.585 16.968 1.00 92.12 83 PHE A C 1
ATOM 657 O O . PHE A 1 83 ? -25.689 9.692 15.752 1.00 92.12 83 PHE A O 1
ATOM 664 N N . GLN A 1 84 ? -26.481 9.677 17.858 1.00 89.56 84 GLN A N 1
ATOM 665 C CA . GLN A 1 84 ? -27.821 10.042 17.423 1.00 89.56 84 GLN A CA 1
ATOM 666 C C . GLN A 1 84 ? -27.846 11.529 17.034 1.00 89.56 84 GLN A C 1
ATOM 668 O O . GLN A 1 84 ? -27.245 12.361 17.720 1.00 89.56 84 GLN A O 1
ATOM 673 N N . PRO A 1 85 ? -28.563 11.902 15.956 1.00 87.69 85 PRO A N 1
ATOM 674 C CA . PRO A 1 85 ? -28.710 13.299 15.578 1.00 87.69 85 PRO A CA 1
ATOM 675 C C . PRO A 1 85 ? -29.274 14.125 16.732 1.00 87.69 85 PRO A C 1
ATOM 677 O O . PRO A 1 85 ? -30.330 13.800 17.286 1.00 87.69 85 PRO A O 1
ATOM 680 N N . VAL A 1 86 ? -28.601 15.227 17.051 1.00 88.06 86 VAL A N 1
ATOM 681 C CA . VAL A 1 86 ? -29.096 16.180 18.039 1.00 88.06 86 VAL A CA 1
ATOM 682 C C . VAL A 1 86 ? -30.340 16.867 17.466 1.00 88.06 86 VAL A C 1
ATOM 684 O O . VAL A 1 86 ? -30.285 17.516 16.421 1.00 88.06 86 VAL A O 1
ATOM 687 N N . LYS A 1 87 ? -31.486 16.708 18.132 1.00 84.00 87 LYS A N 1
ATOM 688 C CA . LYS A 1 87 ? -32.767 17.287 17.701 1.00 84.00 87 LYS A CA 1
ATOM 689 C C . LYS A 1 87 ? -33.003 18.628 18.391 1.00 84.00 87 LYS A C 1
ATOM 691 O O . LYS A 1 87 ? -32.894 18.713 19.609 1.00 84.00 87 LYS A O 1
ATOM 696 N N . GLY A 1 88 ? -33.403 19.644 17.628 1.00 83.56 88 GLY A N 1
ATOM 697 C CA . GLY A 1 88 ? -33.802 20.949 18.163 1.00 83.56 88 GLY A CA 1
ATOM 698 C C . GLY A 1 88 ? -33.200 22.127 17.401 1.00 83.56 88 GLY A C 1
ATOM 699 O O . GLY A 1 88 ? -32.606 21.967 16.338 1.00 83.56 88 GLY A O 1
ATOM 700 N N . SER A 1 89 ? -33.383 23.328 17.945 1.00 84.00 89 SER A N 1
ATOM 701 C CA . SER A 1 89 ? -32.715 24.548 17.491 1.00 84.00 89 SER A CA 1
ATOM 702 C C . SER A 1 89 ? -31.960 25.140 18.669 1.00 84.00 89 SER A C 1
ATOM 704 O O . SER A 1 89 ? -32.556 25.354 19.722 1.00 84.00 89 SER A O 1
ATOM 706 N N . PHE A 1 90 ? -30.671 25.396 18.475 1.00 88.69 90 PHE A N 1
ATOM 707 C CA . PHE A 1 90 ? -29.765 25.868 19.518 1.00 88.69 90 PHE A CA 1
ATOM 708 C C . PHE A 1 90 ? -29.356 27.311 19.244 1.00 88.69 90 PHE A C 1
ATOM 710 O O . PHE A 1 90 ? -29.199 27.725 18.091 1.00 88.69 90 PHE A O 1
ATOM 717 N N . ARG A 1 91 ? -29.206 28.088 20.310 1.00 91.19 91 ARG A N 1
ATOM 718 C CA . ARG A 1 91 ? -28.672 29.447 20.298 1.00 91.19 91 ARG A CA 1
ATOM 719 C C . ARG A 1 91 ? -27.211 29.429 20.725 1.00 91.19 91 ARG A C 1
ATOM 721 O O . ARG A 1 91 ? -26.697 28.462 21.280 1.00 91.19 91 ARG A O 1
ATOM 728 N N . LEU A 1 92 ? -26.528 30.531 20.441 1.00 88.75 92 LEU A N 1
ATOM 729 C CA . LEU A 1 92 ? -25.160 30.722 20.895 1.00 88.75 92 LEU A CA 1
ATOM 730 C C . LEU A 1 92 ? -25.109 30.668 22.430 1.00 88.75 92 LEU A C 1
ATOM 732 O O . LEU A 1 92 ? -25.868 31.381 23.087 1.00 88.75 92 LEU A O 1
ATOM 736 N N . ASN A 1 93 ? -24.165 29.884 22.959 1.00 92.00 93 ASN A N 1
ATOM 737 C CA . ASN A 1 93 ? -23.972 29.579 24.384 1.00 92.00 93 ASN A CA 1
ATOM 738 C C . ASN A 1 93 ? -24.987 28.601 25.003 1.00 92.00 93 ASN A C 1
ATOM 740 O O . ASN A 1 93 ? -24.999 28.459 26.224 1.00 92.00 93 ASN A O 1
ATOM 744 N N . ASP A 1 94 ? -25.798 27.914 24.195 1.00 91.50 94 ASP A N 1
ATOM 745 C CA . ASP A 1 94 ? -26.596 26.795 24.697 1.00 91.50 94 ASP A CA 1
ATOM 746 C C . ASP A 1 94 ? -25.702 25.581 24.984 1.00 91.50 94 ASP A C 1
ATOM 748 O O . ASP A 1 94 ? -24.784 25.259 24.225 1.00 91.50 94 ASP A O 1
ATOM 752 N N . GLU A 1 95 ? -26.010 24.878 26.070 1.00 89.44 95 GLU A N 1
ATOM 753 C CA . GLU A 1 95 ? -25.441 23.565 26.351 1.00 89.44 95 GLU A CA 1
ATOM 754 C C . GLU A 1 95 ? -26.218 22.500 25.569 1.00 89.44 95 GLU A C 1
ATOM 756 O O . GLU A 1 95 ? -27.452 22.463 25.590 1.00 89.44 95 GLU A O 1
ATOM 761 N N . VAL A 1 96 ? -25.495 21.636 24.857 1.00 89.25 96 VAL A N 1
ATOM 762 C CA . VAL A 1 96 ? -26.080 20.613 23.989 1.00 89.25 96 VAL A CA 1
ATOM 763 C C . VAL A 1 96 ? -25.669 19.240 24.492 1.00 89.25 96 VAL A C 1
ATOM 765 O O . VAL A 1 96 ? -24.484 18.942 24.607 1.00 89.25 96 VAL A O 1
ATOM 768 N N . SER A 1 97 ? -26.656 18.385 24.753 1.00 88.25 97 SER A N 1
ATOM 769 C CA . SER A 1 97 ? -26.407 16.981 25.069 1.00 88.25 97 SER A CA 1
ATOM 770 C C . SER A 1 97 ? -26.354 16.161 23.783 1.00 88.25 97 SER A C 1
ATOM 772 O O . SER A 1 97 ? -27.269 16.225 22.957 1.00 88.25 97 SER A O 1
ATOM 774 N N . VAL A 1 98 ? -25.278 15.394 23.618 1.00 88.88 98 VAL A N 1
ATOM 775 C CA . VAL A 1 98 ? -25.096 14.451 22.513 1.00 88.88 98 VAL A CA 1
ATOM 776 C C . VAL A 1 98 ? -25.163 13.044 23.088 1.00 88.88 98 VAL A C 1
ATOM 778 O O . VAL A 1 98 ? -24.473 12.729 24.055 1.00 88.88 98 VAL A O 1
ATOM 781 N N . SER A 1 99 ? -26.002 12.201 22.496 1.00 89.12 99 SER A N 1
ATOM 782 C CA . SER A 1 99 ? -26.058 10.778 22.817 1.00 89.12 99 SER A CA 1
ATOM 783 C C . SER A 1 99 ? -25.322 9.988 21.743 1.00 89.12 99 SER A C 1
ATOM 785 O O . SER A 1 99 ? -25.336 10.362 20.565 1.00 89.12 99 SER A O 1
ATOM 787 N N . GLY A 1 100 ? -24.668 8.911 22.162 1.00 89.44 100 GLY A N 1
ATOM 788 C CA . GLY A 1 100 ? -24.088 7.932 21.260 1.00 89.44 100 GLY A CA 1
ATOM 789 C C . GLY A 1 100 ? -24.205 6.526 21.828 1.00 89.44 100 GLY A C 1
ATOM 790 O O . GLY A 1 100 ? -24.340 6.342 23.037 1.00 89.44 100 GLY A O 1
ATOM 791 N N . GLU A 1 101 ? -24.173 5.545 20.938 1.00 91.31 101 GLU A N 1
ATOM 792 C CA . GLU A 1 101 ? -24.191 4.116 21.239 1.00 91.31 101 GLU A CA 1
ATOM 793 C C . GLU A 1 101 ? -22.889 3.483 20.750 1.00 91.31 101 GLU A C 1
ATOM 795 O O . GLU A 1 101 ? -22.404 3.806 19.664 1.00 91.31 101 GLU A O 1
ATOM 800 N N . ALA A 1 102 ? -22.325 2.590 21.564 1.00 92.88 102 ALA A N 1
ATOM 801 C CA . ALA A 1 102 ? -21.143 1.811 21.225 1.00 92.88 102 ALA A CA 1
ATOM 802 C C . ALA A 1 102 ? -21.505 0.322 21.183 1.00 92.88 102 ALA A C 1
ATOM 804 O O . ALA A 1 102 ? -21.901 -0.257 22.198 1.00 92.88 102 ALA A O 1
ATOM 805 N N . GLU A 1 103 ? -21.333 -0.301 20.020 1.00 92.69 103 GLU A N 1
ATOM 806 C CA . GLU A 1 103 ? -21.653 -1.711 19.796 1.00 92.69 103 GLU A CA 1
ATOM 807 C C . GLU A 1 103 ? -20.408 -2.449 19.307 1.00 92.69 103 GLU A C 1
ATOM 809 O O . GLU A 1 103 ? -19.735 -2.041 18.358 1.00 92.69 103 GLU A O 1
ATOM 814 N N . ALA A 1 104 ? -20.064 -3.551 19.970 1.00 92.19 104 ALA A N 1
ATOM 815 C CA . ALA A 1 104 ? -19.028 -4.446 19.487 1.00 92.19 104 ALA A CA 1
ATOM 816 C C . ALA A 1 104 ? -19.486 -5.097 18.177 1.00 92.19 104 ALA A C 1
ATOM 818 O O . ALA A 1 104 ? -20.625 -5.531 18.078 1.00 92.19 104 ALA A O 1
ATOM 819 N N . TYR A 1 105 ? -18.584 -5.328 17.221 1.00 87.38 105 TYR A N 1
ATOM 820 C CA . TYR A 1 105 ? -18.936 -6.011 15.961 1.00 87.38 105 TYR A CA 1
ATOM 821 C C . TYR A 1 105 ? -19.466 -7.449 16.141 1.00 87.38 105 TYR A C 1
ATOM 823 O O . TYR A 1 105 ? -19.924 -8.068 15.187 1.00 87.38 105 TYR A O 1
ATOM 831 N N . ALA A 1 106 ? -19.393 -7.997 17.357 1.00 90.06 106 ALA A N 1
ATOM 832 C CA . ALA A 1 106 ? -20.022 -9.259 17.740 1.00 90.06 106 ALA A CA 1
ATOM 833 C C . ALA A 1 106 ? -21.500 -9.116 18.184 1.00 90.06 106 ALA A C 1
ATOM 835 O O . ALA A 1 106 ? -22.101 -10.121 18.558 1.00 90.06 106 ALA A O 1
ATOM 836 N N . GLY A 1 107 ? -22.069 -7.905 18.165 1.00 88.12 107 GLY A N 1
ATOM 837 C CA . GLY A 1 107 ? -23.464 -7.604 18.513 1.00 88.12 107 GLY A CA 1
ATOM 838 C C . GLY A 1 107 ? -23.725 -7.314 19.996 1.00 88.12 107 GLY A C 1
ATOM 839 O O . GLY A 1 107 ? -24.865 -7.372 20.446 1.00 88.12 107 GLY A O 1
ATOM 840 N N . ALA A 1 108 ? -22.675 -7.097 20.792 1.00 91.31 108 ALA A N 1
ATOM 841 C CA . ALA A 1 108 ? -22.805 -6.800 22.218 1.00 91.31 108 ALA A CA 1
ATOM 842 C C . ALA A 1 108 ? -22.629 -5.301 22.470 1.00 91.31 108 ALA A C 1
ATOM 844 O O . ALA A 1 108 ? -21.666 -4.707 21.982 1.00 91.31 108 ALA A O 1
ATOM 845 N N . ASN A 1 109 ? -23.500 -4.716 23.291 1.00 91.38 109 ASN A N 1
ATOM 846 C CA . ASN A 1 109 ? -23.324 -3.345 23.764 1.00 91.38 109 ASN A CA 1
ATOM 847 C C . ASN A 1 109 ? -22.044 -3.224 24.598 1.00 91.38 109 ASN A C 1
ATOM 849 O O . ASN A 1 109 ? -21.683 -4.138 25.348 1.00 91.38 109 ASN A O 1
ATOM 853 N N . ILE A 1 110 ? -21.358 -2.091 24.462 1.00 89.94 110 ILE A N 1
ATOM 854 C CA . ILE A 1 110 ? -20.185 -1.772 25.273 1.00 89.94 110 ILE A CA 1
ATOM 855 C C . ILE A 1 110 ? -20.608 -0.907 26.455 1.00 89.94 110 ILE A C 1
ATOM 857 O O . ILE A 1 110 ? -20.917 0.271 26.297 1.00 89.94 110 ILE A O 1
ATOM 861 N N . ASP A 1 111 ? -20.536 -1.494 27.647 1.00 87.94 111 ASP A N 1
ATOM 862 C CA . ASP A 1 111 ? -20.823 -0.817 28.910 1.00 87.94 111 ASP A CA 1
ATOM 863 C C . ASP A 1 111 ? -19.535 -0.404 29.642 1.00 87.94 111 ASP A C 1
ATOM 865 O O . ASP A 1 111 ? -18.477 -1.015 29.474 1.00 87.94 111 ASP A O 1
ATOM 869 N N . ASN A 1 112 ? -19.635 0.609 30.513 1.00 87.19 112 ASN A N 1
ATOM 870 C CA . ASN A 1 112 ? -18.539 1.120 31.356 1.00 87.19 112 ASN A CA 1
ATOM 871 C C . ASN A 1 112 ? -17.278 1.561 30.582 1.00 87.19 112 ASN A C 1
ATOM 873 O O . ASN A 1 112 ? -16.166 1.479 31.105 1.00 87.19 112 ASN A O 1
ATOM 877 N N . ALA A 1 113 ? -17.441 2.024 29.341 1.00 86.44 113 ALA A N 1
ATOM 878 C CA . ALA A 1 113 ? -16.348 2.602 28.571 1.00 86.44 113 ALA A CA 1
ATOM 879 C C . ALA A 1 113 ? -15.960 3.991 29.096 1.00 86.44 113 ALA A C 1
ATOM 881 O O . ALA A 1 113 ? -16.805 4.776 29.529 1.00 86.44 113 ALA A O 1
ATOM 882 N N . GLU A 1 114 ? -14.671 4.307 29.012 1.00 90.06 114 GLU A N 1
ATOM 883 C CA . GLU A 1 114 ? -14.179 5.664 29.223 1.00 90.06 114 GLU A CA 1
ATOM 884 C C . GLU A 1 114 ? -14.469 6.513 27.977 1.00 90.06 114 GLU A C 1
ATOM 886 O O . GLU A 1 114 ? -14.158 6.106 26.856 1.00 90.06 114 GLU A O 1
ATOM 891 N N . VAL A 1 115 ? -15.065 7.690 28.174 1.00 85.94 115 VAL A N 1
ATOM 892 C CA . VAL A 1 115 ? -15.372 8.648 27.104 1.00 85.94 115 VAL A CA 1
ATOM 893 C C . VAL A 1 115 ? -14.413 9.831 27.215 1.00 85.94 115 VAL A C 1
ATOM 895 O O . VAL A 1 115 ? -14.323 10.450 28.273 1.00 85.94 115 VAL A O 1
ATOM 898 N N . GLN A 1 116 ? -13.721 10.158 26.121 1.00 86.12 116 GLN A N 1
ATOM 899 C CA . GLN A 1 116 ? -12.846 11.331 26.004 1.00 86.12 116 GLN A CA 1
ATOM 900 C C . GLN A 1 116 ? -13.285 12.177 24.798 1.00 86.12 116 GLN A C 1
ATOM 902 O O . GLN A 1 116 ? -13.607 11.613 23.749 1.00 86.12 116 GLN A O 1
ATOM 907 N N . PHE A 1 117 ? -13.328 13.503 24.963 1.00 78.31 117 PHE A N 1
ATOM 908 C CA . PHE A 1 117 ? -13.798 14.488 23.978 1.00 78.31 117 PHE A CA 1
ATOM 909 C C . PHE A 1 117 ? -12.829 15.665 23.845 1.00 78.31 117 PHE A C 1
ATOM 911 O O . PHE A 1 117 ? -12.132 15.971 24.840 1.00 78.31 117 PHE A O 1
#

Radius of gyration: 25.3 Å; chains: 1; bounding box: 50×40×63 Å

pLDDT: mean 89.88, std 7.17, range [65.56, 98.19]

Foldseek 3Di:
DDWDDDPPDTHADAQDWKKKFKADPVRDTDDIDIWTHHPRNDTDDDDDDDPDDDWAWIKIDIPRGIDIDGGDDDDPDQKDKDKDDFDDDDDPPDDGDIDMWIAGPVGDGDPPDDDDD

Secondary structure (DSSP, 8-state):
--EEE-SS-EEE-TT-EEEEEEE-TTS-EEEEEEEE--TTS---------SSS--EEEEEEETTEEEEEEE------SEEEEEPPPPS---TT------EEEEETTS-B--S-----